Protein AF-A0A6I7Q812-F1 (afdb_monomer_lite)

Radius of gyration: 16.74 Å; chains: 1; bounding box: 28×33×49 Å

pLDDT: mean 84.09, std 9.41, range [53.31, 94.44]

Foldseek 3Di:
DDPVVLLVQLVVVVVVVDDSVVSCVVSVHDPVRNCLVPDQQPDHDDPVLVVQCPDPVNVLVLVVVLLVLCCVQCPPVVVHLLVSLVVCSVVVVCNPAVSDSVRSVVCSVCSVVPVVDDD

Secondary structure (DSSP, 8-state):
--HHHHHHHHHHHHHTT--HHHHHHHTT--HHHHHHHHSPPSSPPPHHHHHHHTSHHHHHHHHHHHHHHIIIIIIIS--HHHHHHHHHHHTTGGGTS---HHHHHHHHHTHHHHHHS--

Structure (mmCIF, N/CA/C/O backbone):
data_AF-A0A6I7Q812-F1
#
_entry.id   AF-A0A6I7Q812-F1
#
loop_
_atom_site.group_PDB
_atom_site.id
_atom_site.type_symbol
_atom_site.label_atom_id
_atom_site.label_alt_id
_atom_site.label_comp_id
_atom_site.label_asym_id
_atom_site.label_entity_id
_atom_site.label_seq_id
_atom_site.pdbx_PDB_ins_code
_atom_site.Cartn_x
_atom_site.Cartn_y
_atom_site.Cartn_z
_atom_site.occupancy
_atom_site.B_iso_or_equiv
_atom_site.auth_seq_id
_atom_site.auth_comp_id
_atom_site.auth_asym_id
_atom_site.auth_atom_id
_atom_site.pdbx_PDB_model_num
ATOM 1 N N . MET A 1 1 ? 13.794 -2.976 10.848 1.00 54.00 1 MET A N 1
ATOM 2 C CA . MET A 1 1 ? 12.944 -4.019 11.464 1.00 54.00 1 MET A CA 1
ATOM 3 C C . MET A 1 1 ? 11.689 -4.150 10.627 1.00 54.00 1 MET A C 1
ATOM 5 O O . MET A 1 1 ? 11.216 -3.138 10.125 1.00 54.00 1 MET A O 1
ATOM 9 N N . ASP A 1 2 ? 11.206 -5.372 10.431 1.00 75.56 2 ASP A N 1
ATOM 10 C CA . ASP A 1 2 ? 10.034 -5.662 9.602 1.00 75.56 2 ASP A CA 1
ATOM 11 C C . ASP A 1 2 ? 8.711 -5.395 10.363 1.00 75.56 2 ASP A C 1
ATOM 13 O O . ASP A 1 2 ? 8.664 -5.440 11.598 1.00 75.56 2 ASP A O 1
ATOM 17 N N . ARG A 1 3 ? 7.622 -5.104 9.635 1.00 74.31 3 ARG A N 1
ATOM 18 C CA . ARG A 1 3 ? 6.270 -4.858 10.174 1.00 74.31 3 ARG A CA 1
ATOM 19 C C . ARG A 1 3 ? 5.801 -6.014 11.061 1.00 74.31 3 ARG A C 1
ATOM 21 O O . ARG A 1 3 ? 5.174 -5.762 12.094 1.00 74.31 3 ARG A O 1
ATOM 28 N N . ALA A 1 4 ? 6.112 -7.259 10.691 1.00 73.94 4 ALA A N 1
ATOM 29 C CA . ALA A 1 4 ? 5.746 -8.435 11.477 1.00 73.94 4 ALA A CA 1
ATOM 30 C C . ALA A 1 4 ? 6.406 -8.419 12.865 1.00 73.94 4 ALA A C 1
ATOM 32 O O . ALA A 1 4 ? 5.731 -8.627 13.875 1.00 73.94 4 ALA A O 1
ATOM 33 N N . THR A 1 5 ? 7.691 -8.055 12.932 1.00 78.62 5 THR A N 1
ATOM 34 C CA . THR A 1 5 ? 8.453 -7.974 14.187 1.00 78.62 5 THR A CA 1
ATOM 35 C C . THR A 1 5 ? 7.842 -6.963 15.157 1.00 78.62 5 THR A C 1
ATOM 37 O O . THR A 1 5 ? 7.674 -7.252 16.341 1.00 78.62 5 THR A O 1
ATOM 40 N N . HIS A 1 6 ? 7.448 -5.787 14.662 1.00 83.81 6 HIS A N 1
ATOM 41 C CA . HIS A 1 6 ? 6.821 -4.771 15.505 1.00 83.81 6 HIS A CA 1
ATOM 42 C C . HIS A 1 6 ? 5.435 -5.192 16.012 1.00 83.81 6 HIS A C 1
ATOM 44 O O . HIS A 1 6 ? 5.113 -4.944 17.174 1.00 83.81 6 HIS A O 1
ATOM 50 N N . ARG A 1 7 ? 4.612 -5.850 15.181 1.00 84.69 7 ARG A N 1
ATOM 51 C CA . ARG A 1 7 ? 3.298 -6.359 15.617 1.00 84.69 7 ARG A CA 1
ATOM 52 C C . ARG A 1 7 ? 3.440 -7.417 16.704 1.00 84.69 7 ARG A C 1
ATOM 54 O O . ARG A 1 7 ? 2.707 -7.363 17.687 1.00 84.69 7 ARG A O 1
ATOM 61 N N . GLN A 1 8 ? 4.398 -8.327 16.554 1.00 86.31 8 GLN A N 1
ATOM 62 C CA . GLN A 1 8 ? 4.668 -9.364 17.545 1.00 86.31 8 GLN A CA 1
ATOM 63 C C . GLN A 1 8 ? 5.160 -8.766 18.870 1.00 86.31 8 GLN A C 1
ATOM 65 O O . GLN A 1 8 ? 4.668 -9.148 19.928 1.00 86.31 8 GLN A O 1
ATOM 70 N N . ALA A 1 9 ? 6.051 -7.769 18.823 1.00 87.31 9 ALA A N 1
ATOM 71 C CA . ALA A 1 9 ? 6.528 -7.073 20.019 1.00 87.31 9 ALA A CA 1
ATOM 72 C C . ALA A 1 9 ? 5.401 -6.344 20.775 1.00 87.31 9 ALA A C 1
ATOM 74 O O . ALA A 1 9 ? 5.341 -6.401 22.003 1.00 87.31 9 ALA A O 1
ATOM 75 N N . VAL A 1 10 ? 4.483 -5.685 20.054 1.00 88.50 10 VAL A N 1
ATOM 76 C CA . VAL A 1 10 ? 3.299 -5.062 20.666 1.00 88.50 10 VAL A CA 1
ATOM 77 C C . VAL A 1 10 ? 2.369 -6.119 21.265 1.00 88.50 10 VAL A C 1
ATOM 79 O O . VAL A 1 10 ? 1.934 -5.953 22.402 1.00 88.50 10 VAL A O 1
ATOM 82 N N . ALA A 1 11 ? 2.074 -7.196 20.529 1.00 86.88 11 ALA A N 1
ATOM 83 C CA . ALA A 1 11 ? 1.181 -8.259 20.986 1.00 86.88 11 ALA A CA 1
ATOM 84 C C . ALA A 1 11 ? 1.701 -8.930 22.265 1.00 86.88 11 ALA A C 1
ATOM 86 O O . ALA A 1 11 ? 0.935 -9.090 23.213 1.00 86.88 11 ALA A O 1
ATOM 87 N N . GLN A 1 12 ? 3.002 -9.229 22.327 1.00 89.50 12 GLN A N 1
ATOM 88 C CA . GLN A 1 12 ? 3.639 -9.786 23.519 1.00 89.50 12 GLN A CA 1
ATOM 89 C C . GLN A 1 12 ? 3.521 -8.836 24.717 1.00 89.50 12 GLN A C 1
ATOM 91 O O . GLN A 1 12 ? 3.049 -9.230 25.775 1.00 89.50 12 GLN A O 1
ATOM 96 N N . ALA A 1 13 ? 3.847 -7.552 24.540 1.00 88.69 13 ALA A N 1
ATOM 97 C CA . ALA A 1 13 ? 3.748 -6.571 25.621 1.00 88.69 13 ALA A CA 1
ATOM 98 C C . ALA A 1 13 ? 2.308 -6.410 26.152 1.00 88.69 13 ALA A C 1
ATOM 100 O O . ALA A 1 13 ? 2.115 -6.187 27.346 1.00 88.69 13 ALA A O 1
ATOM 101 N N . GLN A 1 14 ? 1.294 -6.534 25.289 1.00 86.88 14 GLN A N 1
ATOM 102 C CA . GLN A 1 14 ? -0.111 -6.522 25.711 1.00 86.88 14 GLN A CA 1
ATOM 103 C C . GLN A 1 14 ? -0.513 -7.798 26.464 1.00 86.88 14 GLN A C 1
ATOM 105 O O . GLN A 1 14 ? -1.274 -7.705 27.425 1.00 86.88 14 GLN A O 1
ATOM 110 N N . GLN A 1 15 ? 0.001 -8.966 26.062 1.00 88.69 15 GLN A N 1
ATOM 111 C CA . GLN A 1 15 ? -0.180 -10.223 26.801 1.00 88.69 15 GLN A CA 1
ATOM 112 C C . GLN A 1 15 ? 0.4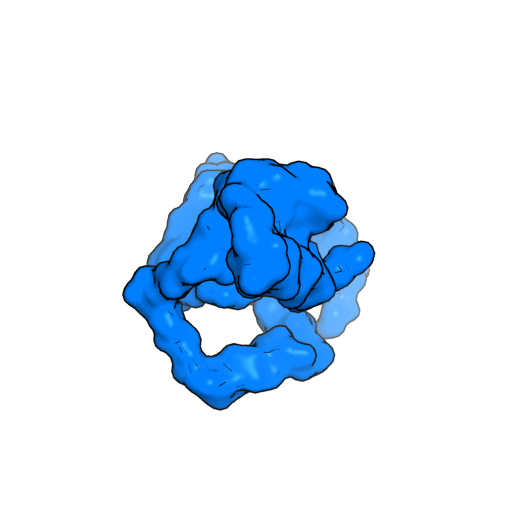76 -10.166 28.185 1.00 88.69 15 GLN A C 1
ATOM 114 O O . GLN A 1 15 ? -0.094 -10.666 29.150 1.00 88.69 15 GLN A O 1
ATOM 119 N N . ASP A 1 16 ? 1.600 -9.457 28.303 1.00 90.75 16 ASP A N 1
ATOM 120 C CA . ASP A 1 16 ? 2.298 -9.195 29.567 1.00 90.75 16 ASP A CA 1
ATOM 121 C C . ASP A 1 16 ? 1.584 -8.132 30.442 1.00 90.75 16 ASP A C 1
ATOM 123 O O . ASP A 1 16 ? 2.151 -7.615 31.406 1.00 90.75 16 ASP A O 1
ATOM 127 N N . GLY A 1 17 ? 0.345 -7.755 30.101 1.00 89.50 17 GLY A N 1
ATOM 128 C CA . GLY A 1 17 ? -0.498 -6.842 30.878 1.00 89.50 17 GLY A CA 1
ATOM 129 C C . GLY A 1 17 ? -0.234 -5.352 30.647 1.00 89.50 17 GLY A C 1
ATOM 130 O O . GLY A 1 17 ? -0.825 -4.509 31.327 1.00 89.50 17 GLY A O 1
ATOM 131 N N . GLN A 1 18 ? 0.626 -4.979 29.693 1.00 89.94 18 GLN A N 1
ATOM 132 C CA . GLN A 1 18 ? 0.869 -3.567 29.401 1.00 89.94 18 GLN A CA 1
ATOM 133 C C . GLN A 1 18 ? -0.307 -2.957 28.636 1.00 89.94 18 GLN A C 1
ATOM 135 O O . GLN A 1 18 ? -0.869 -3.546 27.709 1.00 89.94 18 GLN A O 1
ATOM 140 N N . SER A 1 19 ? -0.637 -1.704 28.962 1.00 88.94 19 SER A N 1
ATOM 141 C CA . SER A 1 19 ? -1.596 -0.945 28.158 1.00 88.94 19 SER A CA 1
ATOM 142 C C . SER A 1 19 ? -1.109 -0.824 26.709 1.00 88.94 19 SER A C 1
ATOM 144 O O . SER A 1 19 ? 0.089 -0.685 26.451 1.00 88.94 19 SER A O 1
ATOM 146 N N . GLN A 1 20 ? -2.037 -0.774 25.748 1.00 84.50 20 GLN A N 1
ATOM 147 C CA . GLN A 1 20 ? -1.694 -0.599 24.331 1.00 84.50 20 GLN A CA 1
ATOM 148 C C . GLN A 1 20 ? -0.802 0.633 24.103 1.00 84.50 20 GLN A C 1
ATOM 150 O O . GLN A 1 20 ? 0.063 0.612 23.234 1.00 84.50 20 GLN A O 1
ATOM 155 N N . ARG A 1 21 ? -0.976 1.705 24.898 1.00 85.00 21 ARG A N 1
ATOM 156 C CA . ARG A 1 21 ? -0.138 2.914 24.824 1.00 85.00 21 ARG A CA 1
ATOM 157 C C . ARG A 1 21 ? 1.323 2.634 25.198 1.00 85.00 21 ARG A C 1
ATOM 159 O O . ARG A 1 21 ? 2.210 3.148 24.525 1.00 85.00 21 ARG A O 1
ATOM 166 N N . ALA A 1 22 ? 1.556 1.842 26.243 1.00 85.56 22 ALA A N 1
ATOM 167 C CA . ALA A 1 22 ? 2.896 1.463 26.680 1.00 85.56 22 ALA A CA 1
ATOM 168 C C . ALA A 1 22 ? 3.546 0.482 25.691 1.00 85.56 22 ALA A C 1
ATOM 170 O O . ALA A 1 22 ? 4.695 0.682 25.302 1.00 85.56 22 ALA A O 1
ATOM 171 N N . ALA A 1 23 ? 2.777 -0.493 25.197 1.00 90.06 23 ALA A N 1
ATOM 172 C CA . ALA A 1 23 ? 3.242 -1.487 24.233 1.00 90.06 23 ALA A CA 1
ATOM 173 C C . ALA A 1 23 ? 3.722 -0.859 22.909 1.00 90.06 23 ALA A C 1
ATOM 175 O O . ALA A 1 23 ? 4.805 -1.186 22.429 1.00 90.06 23 ALA A O 1
ATOM 176 N N . VAL A 1 24 ? 2.967 0.095 22.340 1.00 89.19 24 VAL A N 1
ATOM 177 C CA . VAL A 1 24 ? 3.370 0.779 21.092 1.00 89.19 24 VAL A CA 1
ATOM 178 C C . VAL A 1 24 ? 4.595 1.672 21.273 1.00 89.19 24 VAL A C 1
ATOM 180 O O . VAL A 1 24 ? 5.460 1.701 20.403 1.00 89.19 24 VAL A O 1
ATOM 183 N N . SER A 1 25 ? 4.701 2.345 22.425 1.00 86.31 25 SER A N 1
ATOM 184 C CA . SER A 1 25 ? 5.865 3.169 22.763 1.00 86.31 25 SER A CA 1
ATOM 185 C C . SER A 1 25 ? 7.127 2.311 22.877 1.00 86.31 25 SER A C 1
ATOM 187 O O . SER A 1 25 ? 8.141 2.603 22.248 1.00 86.31 25 SER A O 1
ATOM 189 N N . ARG A 1 26 ? 7.037 1.182 23.596 1.00 86.19 26 ARG A N 1
ATOM 190 C CA . ARG A 1 26 ? 8.136 0.222 23.764 1.00 86.19 26 ARG A CA 1
ATOM 191 C C . ARG A 1 26 ? 8.562 -0.419 22.443 1.00 86.19 26 ARG A C 1
ATOM 193 O O . ARG A 1 26 ? 9.747 -0.645 22.233 1.00 86.19 26 ARG A O 1
ATOM 200 N N . ALA A 1 27 ? 7.607 -0.700 21.560 1.00 86.19 27 ALA A N 1
ATOM 201 C CA . ALA A 1 27 ? 7.876 -1.263 20.242 1.00 86.19 27 ALA A CA 1
ATOM 202 C C . ALA A 1 27 ? 8.339 -0.221 19.207 1.00 86.19 27 ALA A C 1
ATOM 204 O O . ALA A 1 27 ? 8.617 -0.602 18.073 1.00 86.19 27 ALA A O 1
ATOM 205 N N . GLY A 1 28 ? 8.397 1.073 19.551 1.00 85.44 28 GLY A N 1
ATOM 206 C CA . GLY A 1 28 ? 8.814 2.136 18.633 1.00 85.44 28 GLY A CA 1
ATOM 207 C C . GLY A 1 28 ? 7.844 2.382 17.471 1.00 85.44 28 GLY A C 1
ATOM 208 O O . GLY A 1 28 ? 8.275 2.794 16.398 1.00 85.44 28 GLY A O 1
ATOM 209 N N . VAL A 1 29 ? 6.544 2.114 17.652 1.00 82.38 29 VAL A N 1
ATOM 210 C CA . VAL A 1 29 ? 5.521 2.271 16.601 1.00 82.38 29 VAL A CA 1
ATOM 211 C C . VAL A 1 29 ? 4.463 3.288 17.017 1.00 82.38 29 VAL A C 1
ATOM 213 O O . VAL A 1 29 ? 3.986 3.288 18.147 1.00 82.38 29 VAL A O 1
ATOM 216 N N . ALA A 1 30 ? 4.042 4.156 16.096 1.00 82.75 30 ALA A N 1
ATOM 217 C CA . ALA A 1 30 ? 2.922 5.058 16.350 1.00 82.75 30 ALA A CA 1
ATOM 218 C C . ALA A 1 30 ? 1.594 4.282 16.447 1.00 82.75 30 ALA A C 1
ATOM 220 O O . ALA A 1 30 ? 1.340 3.335 15.703 1.00 82.75 30 ALA A O 1
ATOM 221 N N . ARG A 1 31 ? 0.688 4.702 17.340 1.00 76.12 31 ARG A N 1
ATOM 222 C CA . ARG A 1 31 ? -0.595 4.000 17.552 1.00 76.12 31 ARG A CA 1
ATOM 223 C C . ARG A 1 31 ? -1.471 3.966 16.291 1.00 76.12 31 ARG A C 1
ATOM 225 O O . ARG A 1 31 ? -2.132 2.963 16.048 1.00 76.12 31 ARG A O 1
ATOM 232 N N . SER A 1 32 ? -1.443 5.026 15.482 1.00 69.94 32 SER A N 1
ATOM 233 C CA . SER A 1 32 ? -2.118 5.092 14.178 1.00 69.94 32 SER A CA 1
ATOM 234 C C . SER A 1 32 ? -1.558 4.073 13.185 1.00 69.94 32 SER A C 1
ATOM 236 O O . SER A 1 32 ? -2.324 3.419 12.486 1.00 69.94 32 SER A O 1
ATOM 238 N N . THR A 1 33 ? -0.240 3.874 13.176 1.00 75.88 33 THR A N 1
ATOM 239 C CA . THR A 1 33 ? 0.429 2.855 12.360 1.00 75.88 33 THR A CA 1
ATOM 240 C C . THR A 1 33 ? 0.013 1.448 12.780 1.00 75.88 33 THR A C 1
ATOM 242 O O . THR A 1 33 ? -0.386 0.658 11.930 1.00 75.88 33 THR A O 1
ATOM 245 N N . LEU A 1 34 ? 0.011 1.147 14.086 1.00 77.56 34 LEU A N 1
ATOM 246 C CA . LEU A 1 34 ? -0.491 -0.137 14.588 1.00 77.56 34 LEU A CA 1
ATOM 247 C C . LEU A 1 34 ? -1.965 -0.351 14.213 1.00 77.56 34 LEU A C 1
ATOM 249 O O . LEU A 1 34 ? -2.335 -1.442 13.789 1.00 77.56 34 LEU A O 1
ATOM 253 N N . HIS A 1 35 ? -2.804 0.677 14.361 1.00 73.25 35 HIS A N 1
ATOM 254 C CA . HIS A 1 35 ? -4.219 0.601 14.006 1.00 73.25 35 HIS A CA 1
ATOM 255 C C . HIS A 1 35 ? -4.404 0.330 12.514 1.00 73.25 35 HIS A C 1
ATOM 257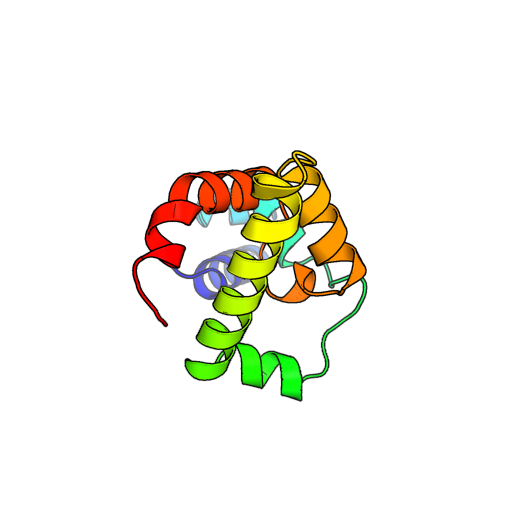 O O . HIS A 1 35 ? -5.154 -0.566 12.152 1.00 73.25 35 HIS A O 1
ATOM 263 N N . HIS A 1 36 ? -3.708 1.061 11.645 1.00 70.25 36 HIS A N 1
ATOM 264 C CA . HIS A 1 36 ? -3.740 0.824 10.204 1.00 70.25 36 HIS A CA 1
ATOM 265 C C . HIS A 1 36 ? -3.277 -0.598 9.860 1.00 70.25 36 HIS A C 1
ATOM 267 O O . HIS A 1 36 ? -3.862 -1.250 9.006 1.00 70.25 36 HIS A O 1
ATOM 273 N N . TRP A 1 37 ? -2.277 -1.127 10.571 1.00 75.62 37 TRP A N 1
ATOM 274 C CA . TRP A 1 37 ? -1.809 -2.493 10.351 1.00 75.62 37 TRP A CA 1
ATOM 275 C C . TRP A 1 37 ? -2.746 -3.589 10.855 1.00 75.62 37 TRP A C 1
ATOM 277 O O . TRP A 1 37 ? -2.672 -4.704 10.336 1.00 75.62 37 TRP A O 1
ATOM 287 N N . ASN A 1 38 ? -3.533 -3.300 11.891 1.00 72.00 38 ASN A N 1
ATOM 288 C CA . ASN A 1 38 ? -4.499 -4.215 12.497 1.00 72.00 38 ASN A CA 1
ATOM 289 C C . ASN A 1 38 ? -5.900 -4.080 11.902 1.00 72.00 38 ASN A C 1
ATOM 291 O O . ASN A 1 38 ? -6.723 -4.966 12.117 1.00 72.00 38 ASN A O 1
ATOM 295 N N . ALA A 1 39 ? -6.179 -2.988 11.192 1.00 67.06 39 ALA A N 1
ATOM 296 C CA . ALA A 1 39 ? -7.423 -2.822 10.473 1.00 67.06 39 ALA A CA 1
ATOM 297 C C . ALA A 1 39 ? -7.553 -3.972 9.472 1.00 67.06 39 ALA A C 1
ATOM 299 O O . ALA A 1 39 ? -6.653 -4.212 8.662 1.00 67.06 39 ALA A O 1
ATOM 300 N N . ALA A 1 40 ? -8.667 -4.697 9.556 1.00 57.72 40 ALA A N 1
ATOM 301 C CA . ALA A 1 40 ? -9.036 -5.598 8.485 1.00 57.72 40 ALA A CA 1
ATOM 302 C C . ALA A 1 40 ? -9.209 -4.741 7.221 1.00 57.72 40 ALA A C 1
ATOM 304 O O . ALA A 1 40 ? -9.887 -3.709 7.289 1.00 57.72 40 ALA A O 1
ATOM 305 N N . PRO A 1 41 ? -8.587 -5.112 6.092 1.00 61.41 41 PRO A N 1
ATOM 306 C CA . PRO A 1 41 ? -8.878 -4.442 4.835 1.00 61.41 41 PRO A CA 1
ATOM 307 C C . PRO A 1 41 ? -10.386 -4.530 4.579 1.00 61.41 41 PRO A C 1
ATOM 309 O O . PRO A 1 41 ? -10.999 -5.566 4.849 1.00 61.41 41 PRO A O 1
ATOM 312 N N . ALA A 1 42 ? -10.981 -3.450 4.063 1.00 60.09 42 ALA A N 1
ATOM 313 C CA . ALA A 1 42 ? -12.415 -3.404 3.760 1.00 60.09 42 ALA A CA 1
ATOM 314 C C . ALA A 1 42 ? -12.843 -4.587 2.870 1.00 60.09 42 ALA A C 1
ATOM 316 O O . ALA A 1 42 ? -13.949 -5.112 3.009 1.00 60.09 42 ALA A O 1
ATOM 317 N N . HIS A 1 43 ? -11.921 -5.061 2.026 1.00 64.06 43 HIS A N 1
ATOM 318 C CA . HIS A 1 43 ? -12.031 -6.301 1.274 1.00 64.06 43 HIS A CA 1
ATOM 319 C C . HIS A 1 43 ? -10.799 -7.186 1.518 1.00 64.06 43 HIS A C 1
ATOM 321 O O . HIS A 1 43 ? -9.714 -6.872 1.023 1.00 64.06 43 HIS A O 1
ATOM 327 N N . PRO A 1 44 ? -10.921 -8.278 2.299 1.00 68.56 44 PRO A N 1
ATOM 328 C CA . PRO A 1 44 ? -9.821 -9.207 2.496 1.00 68.56 44 PRO A CA 1
ATOM 329 C C . PRO A 1 44 ? -9.470 -9.902 1.183 1.00 68.56 44 PRO A C 1
ATOM 331 O O . PRO A 1 44 ? -10.319 -10.490 0.514 1.00 68.56 44 PRO A O 1
ATOM 334 N N . ALA A 1 45 ? -8.192 -9.824 0.830 1.00 77.94 45 ALA A N 1
ATOM 335 C CA . ALA A 1 45 ? -7.644 -10.495 -0.329 1.00 77.94 45 ALA A CA 1
ATOM 336 C C . ALA A 1 45 ? -7.788 -12.024 -0.220 1.00 77.94 45 ALA A C 1
ATOM 338 O O . ALA A 1 45 ? -7.555 -12.583 0.858 1.00 77.94 45 ALA A O 1
ATOM 339 N N . PRO A 1 46 ? -8.102 -12.726 -1.324 1.00 86.12 46 PRO A N 1
ATOM 340 C CA . PRO A 1 46 ? -8.030 -14.181 -1.365 1.00 86.12 46 PRO A CA 1
ATOM 341 C C . PRO A 1 46 ? -6.637 -14.677 -0.957 1.00 86.12 46 PRO A C 1
ATOM 343 O O . PRO A 1 46 ? -5.632 -14.136 -1.413 1.00 86.12 46 PRO A O 1
ATOM 346 N N . ALA A 1 47 ? -6.566 -15.744 -0.157 1.00 86.31 47 ALA A N 1
ATOM 347 C CA . ALA A 1 47 ? -5.302 -16.255 0.388 1.00 86.31 47 ALA A CA 1
ATOM 348 C C . ALA A 1 47 ? -4.246 -16.565 -0.690 1.00 86.31 47 ALA A C 1
ATOM 350 O O . ALA A 1 47 ? -3.068 -16.282 -0.497 1.00 86.31 47 ALA A O 1
ATOM 351 N N . ALA A 1 48 ? -4.670 -17.088 -1.845 1.00 91.62 48 ALA A N 1
ATOM 352 C CA . ALA A 1 48 ? -3.775 -17.353 -2.971 1.00 91.62 48 ALA A CA 1
ATOM 353 C C . ALA A 1 48 ? -3.146 -16.070 -3.543 1.00 91.62 48 ALA A C 1
ATOM 355 O O . ALA A 1 48 ? -1.976 -16.072 -3.913 1.00 91.62 48 ALA A O 1
ATOM 356 N N . LEU A 1 49 ? -3.903 -14.969 -3.583 1.00 89.50 49 LEU A N 1
ATOM 357 C CA . LEU A 1 49 ? -3.396 -13.682 -4.050 1.00 89.50 49 LEU A CA 1
ATOM 358 C C . LEU A 1 49 ? -2.423 -13.083 -3.032 1.00 89.50 49 LEU A C 1
ATOM 360 O O . LEU A 1 49 ? -1.367 -12.604 -3.430 1.00 89.50 49 LEU A O 1
ATOM 364 N N . SER A 1 50 ? -2.737 -13.179 -1.736 1.00 88.44 50 SER A N 1
ATOM 365 C CA . SER A 1 50 ? -1.824 -12.775 -0.659 1.00 88.44 50 SER A CA 1
ATOM 366 C C . SER A 1 50 ? -0.498 -13.537 -0.724 1.00 88.44 50 SER A C 1
ATOM 368 O O . SER A 1 50 ? 0.558 -12.921 -0.663 1.00 88.44 50 SER A O 1
ATOM 370 N N . ALA A 1 51 ? -0.542 -14.855 -0.935 1.00 89.06 51 ALA A N 1
ATOM 371 C CA . ALA A 1 51 ? 0.664 -15.667 -1.090 1.00 89.06 51 ALA A CA 1
ATOM 372 C C . ALA A 1 51 ? 1.461 -15.302 -2.355 1.00 89.06 51 ALA A C 1
ATOM 374 O O . ALA A 1 51 ? 2.687 -15.271 -2.326 1.00 89.06 51 ALA A O 1
ATOM 375 N N . PHE A 1 52 ? 0.780 -14.998 -3.465 1.00 92.19 52 PHE A N 1
ATOM 376 C CA . PHE A 1 52 ? 1.440 -14.590 -4.705 1.00 92.19 52 PHE A CA 1
ATOM 377 C C . PHE A 1 52 ? 2.187 -13.262 -4.558 1.00 92.19 52 PHE A C 1
ATOM 379 O O . PHE A 1 52 ? 3.333 -13.160 -4.980 1.00 92.19 52 PHE A O 1
ATOM 386 N N . VAL A 1 53 ? 1.573 -12.242 -3.952 1.00 92.06 53 VAL A N 1
ATOM 387 C CA . VAL A 1 53 ? 2.213 -10.919 -3.832 1.00 92.06 53 VAL A CA 1
ATOM 388 C C . VAL A 1 53 ? 3.409 -10.898 -2.877 1.00 92.06 53 VAL A C 1
ATOM 390 O O . VAL A 1 53 ? 4.170 -9.934 -2.887 1.00 92.06 53 VAL A O 1
ATOM 393 N N . GLU A 1 54 ? 3.588 -11.949 -2.075 1.00 88.69 54 GLU A N 1
ATOM 394 C CA . GLU A 1 54 ? 4.773 -12.158 -1.240 1.00 88.69 54 GLU A CA 1
ATOM 395 C C . GLU A 1 54 ? 5.951 -12.773 -2.018 1.00 88.69 54 GLU A C 1
ATOM 397 O O . GLU A 1 54 ? 7.089 -12.703 -1.547 1.00 88.69 54 GLU A O 1
ATOM 402 N N . THR A 1 55 ? 5.732 -13.337 -3.216 1.00 93.12 55 THR A N 1
ATOM 403 C CA . THR A 1 55 ? 6.834 -13.842 -4.052 1.00 93.12 55 THR A CA 1
ATOM 404 C C . THR A 1 55 ? 7.577 -12.695 -4.751 1.00 93.12 55 THR A C 1
ATOM 406 O O . THR A 1 55 ? 6.997 -11.629 -4.992 1.00 93.12 55 THR A O 1
ATOM 409 N N . PRO A 1 56 ? 8.853 -12.885 -5.144 1.00 91.38 56 PRO A N 1
ATOM 410 C CA . PRO A 1 56 ? 9.598 -11.883 -5.909 1.00 91.38 56 PRO A CA 1
ATOM 411 C C . PRO A 1 56 ? 8.879 -11.434 -7.190 1.00 91.38 56 PRO A C 1
ATOM 413 O O . PRO A 1 56 ? 8.862 -10.247 -7.520 1.00 91.38 56 PRO A O 1
ATOM 416 N N . GLU A 1 57 ? 8.241 -12.368 -7.893 1.00 93.94 57 GLU A N 1
ATOM 417 C CA . GLU A 1 57 ? 7.478 -12.113 -9.114 1.00 93.94 57 GLU A CA 1
ATOM 418 C C . GLU A 1 57 ? 6.217 -11.295 -8.825 1.00 93.94 57 GLU A C 1
ATOM 420 O O . GLU A 1 57 ? 5.909 -10.358 -9.567 1.00 93.94 57 GLU A O 1
ATOM 425 N N . GLY A 1 58 ? 5.511 -11.605 -7.734 1.00 93.88 58 GLY A N 1
ATOM 426 C CA . GLY A 1 58 ? 4.345 -10.847 -7.290 1.00 93.88 58 GLY A CA 1
ATOM 427 C C . GLY A 1 58 ? 4.692 -9.412 -6.902 1.00 93.88 58 GLY A C 1
ATOM 428 O O . GLY A 1 58 ? 4.011 -8.474 -7.324 1.00 93.88 58 GLY A O 1
ATOM 429 N N . VAL A 1 59 ? 5.804 -9.210 -6.190 1.00 90.56 59 VAL A N 1
ATOM 430 C CA . VAL A 1 59 ? 6.319 -7.872 -5.860 1.00 90.56 59 VAL A CA 1
ATOM 431 C C . VAL A 1 59 ? 6.701 -7.099 -7.126 1.00 90.56 59 VAL A C 1
ATOM 433 O O . VAL A 1 59 ? 6.346 -5.924 -7.267 1.00 90.56 59 VAL A O 1
ATOM 436 N N . ALA A 1 60 ? 7.390 -7.740 -8.075 1.00 90.56 60 ALA A N 1
ATOM 437 C CA . ALA A 1 60 ? 7.743 -7.125 -9.354 1.00 90.56 60 ALA A CA 1
ATOM 438 C C . ALA A 1 60 ? 6.493 -6.721 -10.156 1.00 90.56 60 ALA A C 1
ATOM 440 O O . ALA A 1 60 ? 6.432 -5.618 -10.706 1.00 90.56 60 ALA A O 1
ATOM 441 N N . TRP A 1 61 ? 5.470 -7.578 -10.180 1.00 94.44 61 TRP A N 1
ATOM 442 C CA . TRP A 1 61 ? 4.186 -7.301 -10.818 1.00 94.44 61 TRP A CA 1
ATOM 443 C C . TRP A 1 61 ? 3.454 -6.115 -10.172 1.00 94.44 61 TRP A C 1
ATOM 445 O O . TRP A 1 61 ? 3.076 -5.177 -10.881 1.00 94.44 61 TRP A O 1
ATOM 455 N N . LEU A 1 62 ? 3.336 -6.088 -8.839 1.00 93.31 62 LEU A N 1
ATOM 456 C CA . LEU A 1 62 ? 2.744 -4.962 -8.106 1.00 93.31 62 LEU A CA 1
ATOM 457 C C . LEU A 1 62 ? 3.480 -3.651 -8.395 1.00 93.31 62 LEU A C 1
ATOM 459 O O . LEU A 1 62 ? 2.852 -2.619 -8.637 1.00 93.31 62 LEU A O 1
ATOM 463 N N . ARG A 1 63 ? 4.817 -3.686 -8.427 1.00 92.00 63 ARG A N 1
ATOM 464 C CA . ARG A 1 63 ? 5.633 -2.511 -8.743 1.00 92.00 63 ARG A CA 1
ATOM 465 C C . ARG A 1 63 ? 5.369 -1.997 -10.158 1.00 92.00 63 ARG A C 1
ATOM 467 O O . ARG A 1 63 ? 5.236 -0.788 -10.327 1.00 92.00 63 ARG A O 1
ATOM 474 N N . ARG A 1 64 ? 5.246 -2.875 -11.161 1.00 93.38 64 ARG A N 1
ATOM 475 C CA . ARG A 1 64 ? 4.898 -2.475 -12.540 1.00 93.38 64 ARG A CA 1
ATOM 476 C C . ARG A 1 64 ? 3.531 -1.788 -12.600 1.00 93.38 64 ARG A C 1
ATOM 478 O O . ARG A 1 64 ? 3.413 -0.746 -13.243 1.00 93.38 64 ARG A O 1
ATOM 485 N N . ILE A 1 65 ? 2.528 -2.317 -11.892 1.00 94.31 65 ILE A N 1
ATOM 486 C CA . ILE A 1 65 ? 1.203 -1.682 -11.797 1.00 94.31 65 ILE A CA 1
ATOM 487 C C . ILE A 1 65 ? 1.308 -0.302 -11.151 1.00 94.31 65 ILE A C 1
ATOM 489 O O . ILE A 1 65 ? 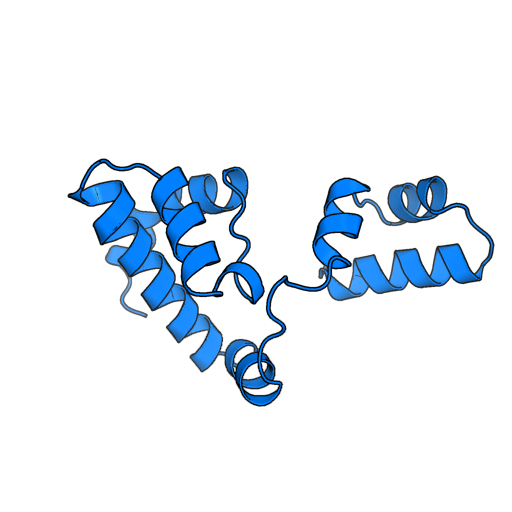0.763 0.667 -11.679 1.00 94.31 65 ILE A O 1
ATOM 493 N N . LEU A 1 66 ? 2.040 -0.194 -10.042 1.00 93.06 66 LEU A N 1
ATOM 494 C CA . LEU A 1 66 ? 2.189 1.063 -9.317 1.00 93.06 66 LEU A CA 1
ATOM 495 C C . LEU A 1 66 ? 2.880 2.137 -10.172 1.00 93.06 66 LEU A C 1
ATOM 497 O O . LEU A 1 66 ? 2.407 3.270 -10.247 1.00 93.06 66 LEU A O 1
ATOM 501 N N . VAL A 1 67 ? 3.950 1.773 -10.889 1.00 94.12 67 VAL A N 1
ATOM 502 C CA . VAL A 1 67 ? 4.618 2.667 -11.852 1.00 94.12 67 VAL A CA 1
ATOM 503 C C . VAL A 1 67 ? 3.646 3.116 -12.943 1.00 94.12 67 VAL A C 1
ATOM 505 O O . VAL A 1 67 ? 3.565 4.312 -13.223 1.00 94.12 67 VAL A O 1
ATOM 508 N N . ALA A 1 68 ? 2.878 2.194 -13.530 1.00 93.81 68 ALA A N 1
ATOM 509 C CA . ALA A 1 68 ? 1.905 2.523 -14.568 1.00 93.81 68 ALA A CA 1
ATOM 510 C C . ALA A 1 68 ? 0.810 3.475 -14.057 1.00 93.81 68 ALA A C 1
ATOM 512 O O . ALA A 1 68 ? 0.486 4.451 -14.737 1.00 93.81 68 ALA A O 1
ATOM 513 N N . ALA A 1 69 ? 0.288 3.242 -12.849 1.00 93.38 69 ALA A N 1
ATOM 514 C CA . ALA A 1 69 ? -0.711 4.100 -12.220 1.00 93.38 69 ALA A CA 1
ATOM 515 C C . ALA A 1 69 ? -0.166 5.520 -12.011 1.00 93.38 69 ALA A C 1
ATOM 517 O O . ALA A 1 69 ? -0.766 6.484 -12.483 1.00 93.38 69 ALA A O 1
ATOM 518 N N . HIS A 1 70 ? 1.016 5.665 -11.407 1.00 93.94 70 HIS A N 1
ATOM 519 C CA . HIS A 1 70 ? 1.644 6.978 -11.239 1.00 93.94 70 HIS A CA 1
ATOM 520 C C . HIS A 1 70 ? 1.963 7.663 -12.572 1.00 93.94 70 HIS A C 1
ATOM 522 O O . HIS A 1 70 ? 1.766 8.871 -12.702 1.00 93.94 70 HIS A O 1
ATOM 528 N N . TRP A 1 71 ? 2.431 6.916 -13.571 1.00 93.38 71 TRP A N 1
ATOM 529 C CA . TRP A 1 71 ? 2.759 7.466 -14.884 1.00 93.38 71 TRP A CA 1
ATOM 530 C C . TRP A 1 71 ? 1.526 7.980 -15.630 1.00 93.38 71 TRP A C 1
ATOM 532 O O . TRP A 1 71 ? 1.562 9.057 -16.228 1.00 93.38 71 TRP A O 1
ATOM 542 N N . ARG A 1 72 ? 0.424 7.223 -15.620 1.00 93.69 72 ARG A N 1
ATOM 543 C CA . ARG A 1 72 ? -0.805 7.620 -16.317 1.00 93.69 72 ARG A CA 1
ATOM 544 C C . ARG A 1 72 ? -1.568 8.691 -15.550 1.00 93.69 72 ARG A C 1
ATOM 546 O O . ARG A 1 72 ? -1.901 9.709 -16.142 1.00 93.69 72 ARG A O 1
ATOM 553 N N . ILE A 1 73 ? -1.805 8.471 -14.260 1.00 92.06 73 ILE A N 1
ATOM 554 C CA . ILE A 1 73 ? -2.733 9.268 -13.450 1.00 92.06 73 ILE A CA 1
ATOM 555 C C . ILE A 1 73 ? -2.058 10.539 -12.918 1.00 92.06 73 ILE A C 1
ATOM 557 O O . ILE A 1 73 ? -2.572 11.648 -13.080 1.00 92.06 73 ILE A O 1
ATOM 561 N N . ALA A 1 74 ? -0.887 10.407 -12.295 1.00 88.50 74 ALA A N 1
ATOM 562 C CA . ALA A 1 74 ? -0.233 11.553 -11.671 1.00 88.50 74 ALA A CA 1
ATOM 563 C C . ALA A 1 74 ? 0.596 12.360 -12.682 1.00 88.50 74 ALA A C 1
ATOM 565 O O . ALA A 1 74 ? 0.443 13.576 -12.749 1.00 88.50 74 ALA A O 1
ATOM 566 N N . ALA A 1 75 ? 1.437 11.698 -13.487 1.00 87.25 75 ALA A N 1
ATOM 567 C CA . ALA A 1 75 ? 2.393 12.386 -14.358 1.00 87.25 75 ALA A CA 1
ATOM 568 C C . ALA A 1 75 ? 1.786 12.893 -15.679 1.00 87.25 75 ALA A C 1
ATOM 570 O O . ALA A 1 75 ? 2.013 14.041 -16.045 1.00 87.25 75 ALA A O 1
ATOM 571 N N . GLN A 1 76 ? 1.019 12.067 -16.402 1.00 87.69 76 GLN A N 1
ATOM 572 C CA . GLN A 1 76 ? 0.502 12.454 -17.726 1.00 87.69 76 GLN A CA 1
ATOM 573 C C . GLN A 1 76 ? -0.833 13.198 -17.695 1.00 87.69 76 GLN A C 1
ATOM 575 O O . GLN A 1 76 ? -1.020 14.098 -18.508 1.00 87.69 76 GLN A O 1
ATOM 580 N N . SER A 1 77 ? -1.764 12.852 -16.798 1.00 79.69 77 SER A N 1
ATOM 581 C CA . SER A 1 77 ? -3.047 13.571 -16.701 1.00 79.69 77 SER A CA 1
ATOM 582 C C . SER A 1 77 ? -3.038 14.773 -15.754 1.00 79.69 77 SER A C 1
ATOM 584 O O . SER A 1 77 ? -4.013 15.515 -15.732 1.00 79.69 77 SER A O 1
ATOM 586 N N . GLY A 1 78 ? -1.985 14.967 -14.951 1.00 82.44 78 GLY A N 1
ATOM 587 C CA . GLY A 1 78 ? -1.916 16.060 -13.971 1.00 82.44 78 GLY A CA 1
ATOM 588 C C . GLY A 1 78 ? -2.887 15.925 -12.788 1.00 82.44 78 GLY A C 1
ATOM 589 O O . GLY A 1 78 ? -3.036 16.867 -12.016 1.00 82.44 78 GLY A O 1
ATOM 590 N N . ALA A 1 79 ? -3.527 14.763 -12.608 1.00 83.75 79 ALA A N 1
ATOM 591 C CA . ALA A 1 79 ? -4.503 14.521 -11.537 1.00 83.75 79 ALA A CA 1
ATOM 592 C C . ALA A 1 79 ? -3.859 14.407 -10.138 1.00 83.75 79 ALA A C 1
ATOM 594 O O . ALA A 1 79 ? -4.550 14.429 -9.119 1.00 83.75 79 ALA A O 1
ATOM 595 N N . GLY A 1 80 ? -2.528 14.302 -10.084 1.00 87.88 80 GLY A N 1
ATOM 596 C CA . GLY A 1 80 ? -1.760 14.233 -8.846 1.00 87.88 80 GLY A CA 1
ATOM 597 C C . GLY A 1 80 ? -1.843 12.882 -8.129 1.00 87.88 80 GLY A C 1
ATOM 598 O O . GLY A 1 80 ? -2.510 11.940 -8.556 1.00 87.88 80 GLY A O 1
ATOM 599 N N . VAL A 1 81 ? -1.113 12.785 -7.017 1.00 90.00 81 VAL A N 1
ATOM 600 C CA . VAL A 1 81 ? -0.942 11.539 -6.250 1.00 90.00 81 VAL A CA 1
ATOM 601 C C . VAL A 1 81 ? -2.226 11.088 -5.555 1.00 90.00 81 VAL A C 1
ATOM 603 O O . VAL A 1 81 ? -2.478 9.892 -5.475 1.00 90.00 81 VAL A O 1
ATOM 606 N N . ARG A 1 82 ? -3.089 12.017 -5.138 1.00 87.38 82 ARG A N 1
ATOM 607 C CA . ARG A 1 82 ? -4.351 11.674 -4.471 1.00 87.38 82 ARG A CA 1
ATOM 608 C C . ARG A 1 82 ? -5.252 10.781 -5.327 1.00 87.38 82 ARG A C 1
ATOM 610 O O . ARG A 1 82 ? -5.828 9.831 -4.815 1.00 87.38 82 ARG A O 1
ATOM 617 N N . MET A 1 83 ? -5.299 11.022 -6.638 1.00 89.19 83 MET A N 1
ATOM 618 C CA . MET A 1 83 ? -6.066 10.181 -7.561 1.00 89.19 83 MET A CA 1
ATOM 619 C C . MET A 1 83 ? -5.440 8.787 -7.745 1.00 89.19 83 MET A C 1
ATOM 621 O O . MET A 1 83 ? -6.145 7.826 -8.038 1.00 89.19 83 MET A O 1
ATOM 625 N N . VAL A 1 84 ? -4.125 8.648 -7.535 1.00 92.12 84 VAL A N 1
ATOM 626 C CA . VAL A 1 84 ? -3.468 7.332 -7.467 1.00 92.12 84 VAL A CA 1
ATOM 627 C C . VAL A 1 84 ? -3.900 6.595 -6.202 1.00 92.12 84 VAL A C 1
ATOM 629 O O . VAL A 1 84 ? -4.238 5.419 -6.285 1.00 92.12 84 VAL A O 1
ATOM 632 N N . CYS A 1 85 ? -3.945 7.274 -5.053 1.00 87.94 85 CYS A N 1
ATOM 633 C CA . CYS A 1 85 ? -4.454 6.696 -3.807 1.00 87.94 85 CYS A CA 1
ATOM 634 C C . CYS A 1 85 ? -5.902 6.205 -3.978 1.00 87.94 85 CYS A C 1
ATOM 636 O O . CYS A 1 85 ? -6.184 5.046 -3.682 1.00 87.94 85 CYS A O 1
ATOM 638 N N . ASP A 1 86 ? -6.782 7.03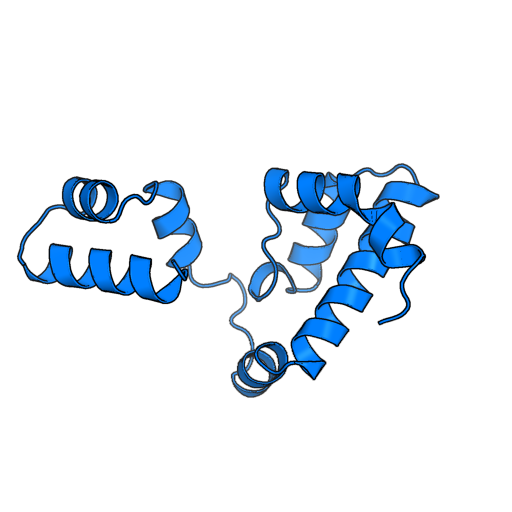5 -4.552 1.00 87.81 86 ASP A N 1
ATOM 639 C CA . ASP A 1 86 ? -8.177 6.666 -4.835 1.00 87.81 86 ASP A CA 1
ATOM 640 C C . ASP A 1 86 ? -8.265 5.450 -5.774 1.00 87.81 86 ASP A C 1
ATOM 642 O O . ASP A 1 86 ? -9.039 4.525 -5.531 1.00 87.81 86 ASP A O 1
ATOM 646 N N . PHE A 1 87 ?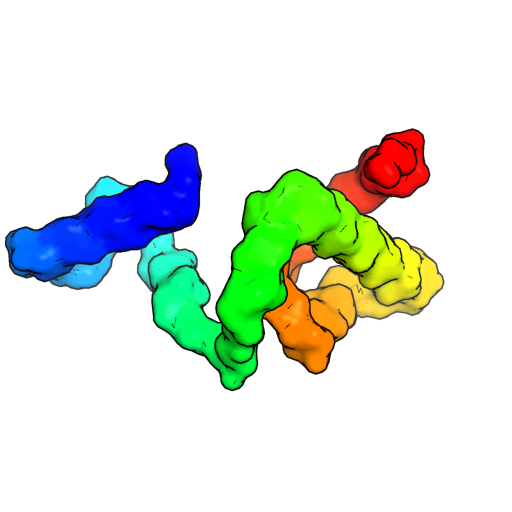 -7.437 5.402 -6.824 1.00 92.31 87 PHE A N 1
ATOM 647 C CA . PHE A 1 87 ? -7.350 4.245 -7.717 1.00 92.31 87 PHE A CA 1
ATOM 648 C C . PHE A 1 87 ? -6.952 2.965 -6.969 1.00 92.31 87 PHE A C 1
ATOM 650 O O . PHE A 1 87 ? -7.589 1.930 -7.165 1.00 92.31 87 PHE A O 1
ATOM 657 N N . LEU A 1 88 ? -5.926 3.021 -6.111 1.00 90.62 88 LEU A N 1
ATOM 658 C CA . LEU A 1 88 ? -5.450 1.864 -5.343 1.00 90.62 88 LEU A CA 1
ATOM 659 C C . LEU A 1 88 ? -6.514 1.335 -4.378 1.00 90.62 88 LEU A C 1
ATOM 661 O O . LEU A 1 88 ? -6.630 0.120 -4.221 1.00 90.62 88 LEU A O 1
ATOM 665 N N . GLU A 1 89 ? -7.300 2.223 -3.771 1.00 85.62 89 GLU A N 1
ATOM 666 C CA . GLU A 1 89 ? -8.444 1.838 -2.941 1.00 85.62 89 GLU A CA 1
ATOM 667 C C . GLU A 1 89 ? -9.552 1.192 -3.786 1.00 85.62 89 GLU A C 1
ATOM 669 O O . GLU A 1 89 ? -10.012 0.095 -3.470 1.00 85.62 89 GLU A O 1
ATOM 674 N N . LEU A 1 90 ? -9.935 1.814 -4.907 1.00 86.31 90 LEU A N 1
ATOM 675 C CA . LEU A 1 90 ? -11.017 1.328 -5.772 1.00 86.31 90 LEU A CA 1
ATOM 676 C C . LEU A 1 90 ? -10.737 -0.049 -6.380 1.00 86.31 90 LEU A C 1
ATOM 678 O O . LEU A 1 90 ? -11.652 -0.858 -6.516 1.00 86.31 90 LEU A O 1
ATOM 682 N N . CYS A 1 91 ? -9.488 -0.327 -6.754 1.00 87.44 91 CYS A N 1
ATOM 68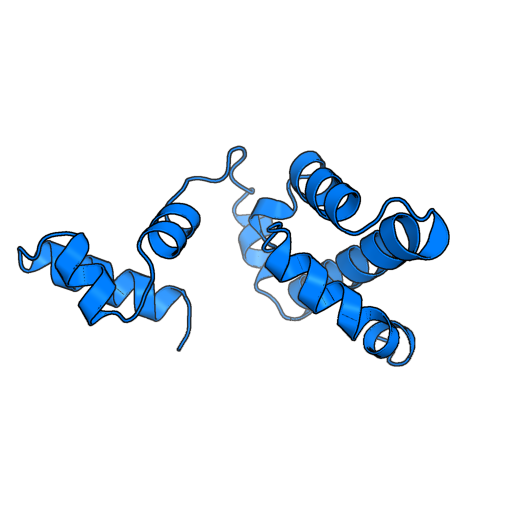3 C CA . CYS A 1 91 ? -9.103 -1.635 -7.288 1.00 87.44 91 CYS A CA 1
ATOM 684 C C . CYS A 1 91 ? -8.679 -2.645 -6.207 1.00 87.44 91 CYS A C 1
ATOM 686 O O . CYS A 1 91 ? -8.314 -3.771 -6.541 1.00 87.44 91 CYS A O 1
ATOM 688 N N . GLY A 1 92 ? -8.714 -2.264 -4.925 1.00 85.25 92 GLY A N 1
ATOM 689 C CA . GLY A 1 92 ? -8.361 -3.132 -3.799 1.00 85.25 92 GLY A CA 1
ATOM 690 C C . GLY A 1 92 ? -6.861 -3.403 -3.637 1.00 85.25 92 GLY A C 1
ATOM 691 O O . GLY A 1 92 ? -6.471 -4.218 -2.802 1.00 85.25 92 GLY A O 1
ATOM 692 N N . LEU A 1 93 ? -5.996 -2.718 -4.391 1.00 89.81 93 LEU A N 1
ATOM 693 C CA . LEU A 1 93 ? -4.543 -2.839 -4.243 1.00 89.81 93 LEU A CA 1
ATOM 694 C C . LEU A 1 93 ? -4.021 -2.201 -2.950 1.00 89.81 93 LEU A C 1
ATOM 696 O O . LEU A 1 93 ? -2.921 -2.545 -2.514 1.00 89.81 93 LEU A O 1
ATOM 700 N N . SER A 1 94 ? -4.812 -1.345 -2.297 1.00 86.06 94 SER A N 1
ATOM 701 C CA . SER A 1 94 ? -4.527 -0.821 -0.954 1.00 86.06 94 SER A CA 1
ATOM 702 C C . SER A 1 94 ? -4.396 -1.916 0.116 1.00 86.06 94 SER A C 1
ATOM 704 O O . SER A 1 94 ? -3.759 -1.702 1.148 1.00 86.06 94 SER A O 1
ATOM 706 N N . ALA A 1 95 ? -4.920 -3.122 -0.141 1.00 84.00 95 ALA A N 1
ATOM 707 C CA . ALA A 1 95 ? -4.720 -4.285 0.721 1.00 84.00 95 ALA A CA 1
ATOM 708 C C . ALA A 1 95 ? -3.266 -4.802 0.717 1.00 84.00 95 ALA A C 1
ATOM 710 O O . ALA A 1 95 ? -2.843 -5.445 1.679 1.00 84.00 95 ALA A O 1
ATOM 711 N N . PHE A 1 96 ? -2.498 -4.511 -0.340 1.00 85.25 96 PHE A N 1
ATOM 712 C CA . PHE A 1 96 ? -1.129 -5.007 -0.537 1.00 85.25 96 PHE A CA 1
ATOM 713 C C . PHE A 1 96 ? -0.081 -3.889 -0.572 1.00 85.25 96 PHE A C 1
ATOM 715 O O . PHE A 1 96 ? 1.073 -4.103 -0.204 1.00 85.25 96 PHE A O 1
ATOM 722 N N . ILE A 1 97 ? -0.472 -2.688 -1.004 1.00 84.00 97 ILE A N 1
ATOM 723 C CA . ILE A 1 97 ? 0.390 -1.513 -1.151 1.00 84.00 97 ILE A CA 1
ATOM 724 C C . ILE A 1 97 ? -0.106 -0.423 -0.200 1.00 84.00 97 ILE A C 1
ATOM 726 O O . ILE A 1 97 ? -1.303 -0.183 -0.084 1.00 84.00 97 ILE A O 1
ATOM 730 N N . GLY A 1 98 ? 0.807 0.295 0.458 1.00 80.19 98 GLY A N 1
ATOM 731 C CA . GLY A 1 98 ? 0.423 1.415 1.320 1.00 80.19 98 GLY A CA 1
ATOM 732 C C . GLY A 1 98 ? -0.179 2.574 0.521 1.00 80.19 98 GLY A C 1
ATOM 733 O O . GLY A 1 98 ? 0.568 3.401 0.017 1.00 80.19 98 GLY A O 1
ATOM 734 N N . ALA A 1 99 ? -1.505 2.681 0.437 1.00 82.25 99 ALA A N 1
ATOM 735 C CA . ALA A 1 99 ? -2.216 3.712 -0.336 1.00 82.25 99 ALA A CA 1
ATOM 736 C C . ALA A 1 99 ? -2.264 5.105 0.333 1.00 82.25 99 ALA A C 1
ATOM 738 O O . ALA A 1 99 ? -2.992 5.988 -0.109 1.00 82.25 99 ALA A O 1
ATOM 739 N N . SER A 1 100 ? -1.498 5.327 1.407 1.00 81.12 100 SER A N 1
ATOM 740 C CA . SER A 1 100 ? -1.477 6.628 2.080 1.00 81.12 100 SER A CA 1
ATOM 741 C C . SER A 1 100 ? -0.812 7.700 1.217 1.00 81.12 100 SER A C 1
ATOM 743 O O . SER A 1 100 ? 0.183 7.432 0.540 1.00 81.12 100 SER A O 1
ATOM 745 N N . ASP A 1 101 ? -1.303 8.934 1.322 1.00 78.69 101 ASP A N 1
ATOM 746 C CA . ASP A 1 101 ? -0.806 10.066 0.534 1.00 78.69 101 ASP A CA 1
ATOM 747 C C . ASP A 1 101 ? 0.713 10.256 0.709 1.00 78.69 101 ASP A C 1
ATOM 749 O O . ASP A 1 101 ? 1.449 10.372 -0.263 1.00 78.69 101 ASP A O 1
ATOM 753 N N . GLY A 1 102 ? 1.228 10.167 1.941 1.00 79.06 102 GLY A N 1
ATOM 754 C CA . GLY A 1 102 ? 2.668 10.275 2.211 1.00 79.06 102 GLY A CA 1
ATOM 755 C C . GLY A 1 102 ? 3.502 9.148 1.587 1.00 79.06 102 GLY A C 1
ATOM 756 O O . GLY A 1 102 ? 4.574 9.404 1.039 1.00 79.06 102 GLY A O 1
ATOM 757 N N . THR A 1 103 ? 3.005 7.905 1.622 1.00 83.62 103 THR A N 1
ATOM 758 C CA . THR A 1 103 ? 3.668 6.758 0.976 1.00 83.62 103 THR A CA 1
ATOM 759 C C . THR A 1 103 ? 3.725 6.945 -0.537 1.00 83.62 103 THR A C 1
ATOM 761 O O . THR A 1 103 ? 4.777 6.755 -1.149 1.00 83.62 103 THR A O 1
ATOM 764 N N . GLN A 1 104 ? 2.608 7.356 -1.134 1.00 90.56 104 GLN A N 1
ATOM 765 C CA . GLN A 1 104 ? 2.488 7.498 -2.580 1.00 90.56 104 GLN A CA 1
ATOM 766 C C . GLN A 1 104 ? 3.217 8.743 -3.106 1.00 90.56 104 GLN A C 1
ATOM 768 O O . GLN A 1 104 ? 3.785 8.704 -4.195 1.00 90.56 104 GLN A O 1
ATOM 773 N N . GLN A 1 105 ? 3.316 9.820 -2.320 1.00 90.19 105 GLN A N 1
ATOM 774 C CA . GLN A 1 105 ? 4.133 10.995 -2.654 1.00 90.19 105 GLN A CA 1
ATOM 775 C C . GLN A 1 105 ? 5.625 10.650 -2.691 1.00 90.19 105 GLN A C 1
ATOM 777 O O . GLN A 1 105 ? 6.325 11.009 -3.640 1.00 90.19 105 GLN A O 1
ATOM 782 N N . ALA A 1 106 ? 6.112 9.900 -1.697 1.00 88.62 106 ALA A N 1
ATOM 783 C CA . ALA A 1 106 ? 7.499 9.442 -1.672 1.00 88.62 106 ALA A CA 1
ATOM 784 C C . ALA A 1 106 ? 7.823 8.536 -2.873 1.00 88.62 106 ALA A C 1
ATOM 786 O O . ALA A 1 106 ? 8.889 8.668 -3.480 1.00 88.62 106 ALA A O 1
ATOM 787 N N . PHE A 1 107 ? 6.893 7.654 -3.254 1.00 91.44 107 PHE A N 1
ATOM 788 C CA . PHE A 1 107 ? 7.037 6.834 -4.455 1.00 91.44 107 PHE A CA 1
ATOM 789 C C . PHE A 1 107 ? 7.051 7.690 -5.728 1.00 91.44 107 PHE A C 1
ATOM 791 O O . PHE A 1 107 ? 7.943 7.536 -6.565 1.00 91.44 107 PHE A O 1
ATOM 798 N N . HIS A 1 108 ? 6.110 8.630 -5.856 1.00 92.00 108 HIS A N 1
ATOM 799 C CA . HIS A 1 108 ? 5.997 9.510 -7.016 1.00 92.00 108 HIS A CA 1
ATOM 800 C C . HIS A 1 108 ? 7.252 10.367 -7.231 1.00 92.00 108 HIS A C 1
ATOM 802 O O . HIS A 1 108 ? 7.729 10.475 -8.358 1.00 92.00 108 HIS A O 1
ATOM 808 N N . ALA A 1 109 ? 7.851 10.895 -6.160 1.00 92.06 109 ALA A N 1
ATOM 809 C CA . ALA A 1 109 ? 9.113 11.635 -6.232 1.00 92.06 109 ALA A CA 1
ATOM 810 C C . ALA A 1 109 ? 10.272 10.789 -6.801 1.00 92.06 109 ALA A C 1
ATOM 812 O O . ALA A 1 109 ? 11.196 11.315 -7.417 1.00 92.06 109 ALA A O 1
ATOM 813 N N . GLY A 1 110 ? 10.222 9.466 -6.616 1.00 89.19 110 GLY A N 1
ATOM 814 C CA . GLY A 1 110 ? 11.189 8.516 -7.161 1.00 89.19 110 GLY A CA 1
ATOM 815 C C . GLY A 1 110 ? 10.843 7.953 -8.542 1.00 89.19 110 GLY A C 1
ATOM 816 O O . GLY A 1 110 ? 11.652 7.187 -9.068 1.00 89.19 110 GLY A O 1
ATOM 817 N N . LEU A 1 111 ? 9.689 8.308 -9.125 1.00 88.12 111 LEU A N 1
ATOM 818 C CA . LEU A 1 111 ? 9.098 7.638 -10.291 1.00 88.12 111 LEU A CA 1
ATOM 819 C C . LEU A 1 111 ? 10.050 7.541 -11.488 1.00 88.12 111 LEU A C 1
ATOM 821 O O . LEU A 1 111 ? 10.129 6.492 -12.124 1.00 88.12 111 LEU A O 1
ATOM 825 N N . GLY A 1 112 ? 10.809 8.606 -11.764 1.00 82.69 112 GLY A N 1
ATOM 826 C CA . GLY A 1 112 ? 11.738 8.658 -12.897 1.00 82.69 112 GLY A CA 1
ATOM 827 C C . GLY A 1 112 ? 12.793 7.547 -12.877 1.00 82.69 112 GLY A C 1
ATOM 828 O O . GLY A 1 112 ? 13.152 7.028 -13.928 1.00 82.69 112 GLY A O 1
ATOM 829 N N . ARG A 1 113 ? 13.226 7.101 -11.691 1.00 83.75 113 ARG A N 1
ATOM 830 C CA . ARG A 1 113 ? 14.207 6.008 -11.556 1.00 83.75 113 ARG A CA 1
ATOM 831 C C . ARG A 1 113 ? 13.639 4.656 -11.981 1.00 83.75 113 ARG A C 1
ATOM 833 O O . ARG A 1 113 ? 14.379 3.795 -12.428 1.00 83.75 113 ARG A O 1
ATOM 840 N N . PHE A 1 114 ? 12.327 4.474 -11.867 1.00 80.56 114 PHE A N 1
ATOM 841 C CA . PHE A 1 114 ? 11.655 3.220 -12.204 1.00 80.56 114 PHE A CA 1
ATOM 842 C C . PHE A 1 114 ? 11.273 3.106 -13.678 1.00 80.56 114 PHE A C 1
ATOM 844 O O . PHE A 1 114 ? 10.975 2.013 -14.141 1.00 80.56 114 PHE A O 1
ATOM 851 N N . LEU A 1 115 ? 11.270 4.223 -14.406 1.00 75.94 115 LEU A N 1
ATOM 852 C CA . LEU A 1 115 ? 11.037 4.241 -15.851 1.00 75.94 115 LEU A CA 1
ATOM 853 C C . LEU A 1 115 ? 12.321 3.978 -16.650 1.00 75.94 115 LEU A C 1
ATOM 855 O O . LEU A 1 115 ? 12.241 3.587 -17.810 1.00 75.94 115 LEU A O 1
ATOM 859 N N . LEU A 1 116 ? 13.487 4.197 -16.035 1.00 70.44 116 LEU A N 1
ATOM 860 C CA . LEU A 1 116 ? 14.800 4.048 -16.670 1.00 70.44 116 LEU A CA 1
ATOM 861 C C . LEU A 1 116 ? 15.438 2.672 -16.437 1.00 70.44 116 LEU A C 1
ATOM 863 O O . LEU A 1 116 ? 16.316 2.282 -17.200 1.00 70.44 116 LEU A O 1
ATOM 867 N N . GLU A 1 117 ? 14.984 1.928 -15.427 1.00 59.31 117 GLU A N 1
ATOM 868 C CA . GLU A 1 117 ? 15.406 0.548 -15.186 1.00 59.31 117 GLU A CA 1
ATOM 869 C C . GLU A 1 117 ? 14.240 -0.408 -15.467 1.00 59.31 117 GLU A C 1
ATOM 871 O O . GLU A 1 117 ? 13.304 -0.477 -14.662 1.00 59.31 117 GLU A O 1
ATOM 876 N N . PRO A 1 118 ? 14.243 -1.125 -16.607 1.00 53.31 118 PRO A N 1
ATOM 877 C CA . PRO A 1 118 ? 13.237 -2.144 -16.861 1.00 53.31 118 PRO A CA 1
ATOM 878 C C . PRO A 1 118 ? 13.370 -3.263 -15.819 1.00 53.31 118 PRO A C 1
ATOM 880 O O . PRO A 1 118 ? 14.453 -3.804 -15.612 1.00 53.31 118 PRO A O 1
ATOM 883 N N . ILE A 1 119 ? 12.251 -3.565 -15.153 1.00 54.88 119 ILE A N 1
ATOM 884 C CA . ILE A 1 119 ? 12.091 -4.667 -14.188 1.00 54.88 119 ILE A CA 1
ATOM 885 C C . ILE A 1 119 ? 12.049 -5.997 -14.926 1.00 54.88 119 ILE A C 1
ATOM 887 O O . ILE A 1 119 ? 11.148 -6.118 -15.794 1.00 54.88 119 ILE A O 1
#

Sequence (119 aa):
MDRATHRQAVAQAQQDGQSQRAAVSRAGVARSTLHHWNAAPAHPAPAALSAFVETPEGVAWLRRILVAAHWRIAAQSGAGVRMVCDFLELCGLSAFIGASDGTQQAFHAGLGRFLLEPI